Protein AF-A0A7V9G7B9-F1 (afdb_monomer_lite)

Structure (mmCIF, N/CA/C/O backbone):
data_AF-A0A7V9G7B9-F1
#
_entry.id   AF-A0A7V9G7B9-F1
#
loop_
_atom_site.group_PDB
_atom_site.id
_atom_site.type_symbol
_atom_site.label_atom_id
_atom_site.label_alt_id
_atom_site.label_comp_id
_atom_site.label_asym_id
_atom_site.label_entity_id
_atom_site.label_seq_id
_atom_site.pdbx_PDB_ins_code
_atom_site.Cartn_x
_atom_site.Cartn_y
_atom_site.Cartn_z
_atom_site.occupancy
_atom_site.B_iso_or_equiv
_atom_site.auth_seq_id
_atom_site.auth_comp_id
_atom_site.auth_asym_id
_atom_site.auth_atom_id
_atom_site.pdbx_PDB_model_num
ATOM 1 N N . VAL A 1 1 ? -67.933 -35.066 -6.367 1.00 40.62 1 VAL A N 1
ATOM 2 C CA . VAL A 1 1 ? -66.519 -34.750 -6.065 1.00 40.62 1 VAL A CA 1
ATOM 3 C C . VAL A 1 1 ? -66.511 -33.414 -5.334 1.00 40.62 1 VAL A C 1
ATOM 5 O O . VAL A 1 1 ? -66.737 -32.398 -5.969 1.00 40.62 1 VAL A O 1
ATOM 8 N N . LEU A 1 2 ? -66.417 -33.433 -4.003 1.00 38.59 2 LEU A N 1
ATOM 9 C CA . LEU A 1 2 ? -66.435 -32.253 -3.127 1.00 38.59 2 LEU A CA 1
ATOM 10 C C . LEU A 1 2 ? -65.126 -32.275 -2.333 1.00 38.59 2 LEU A C 1
ATOM 12 O O . LEU A 1 2 ? -64.954 -33.131 -1.469 1.00 38.59 2 LEU A O 1
ATOM 16 N N . GLY A 1 3 ? -64.192 -31.396 -2.693 1.00 38.03 3 GLY A N 1
ATOM 17 C CA . GLY A 1 3 ? -62.968 -31.142 -1.938 1.00 38.03 3 GLY A CA 1
ATOM 18 C C . GLY A 1 3 ? -63.200 -29.963 -1.002 1.00 38.03 3 GLY A C 1
ATOM 19 O O . GLY A 1 3 ? -63.557 -28.881 -1.462 1.00 38.03 3 GLY A O 1
ATOM 20 N N . ALA A 1 4 ? -63.040 -30.184 0.300 1.00 44.88 4 ALA A N 1
ATOM 21 C CA . ALA A 1 4 ? -62.989 -29.128 1.299 1.00 44.88 4 ALA A CA 1
ATOM 22 C C . ALA A 1 4 ? -61.543 -29.027 1.799 1.00 44.88 4 ALA A C 1
ATOM 24 O O . ALA A 1 4 ? -61.078 -29.884 2.546 1.00 44.88 4 ALA A O 1
ATOM 25 N N . ASP A 1 5 ? -60.842 -27.992 1.340 1.00 48.12 5 ASP A N 1
ATOM 26 C CA . ASP A 1 5 ? -59.539 -27.568 1.844 1.00 48.12 5 ASP A CA 1
ATOM 27 C C . ASP A 1 5 ? -59.682 -27.004 3.265 1.00 48.12 5 ASP A C 1
ATOM 29 O O . ASP A 1 5 ? -60.230 -25.919 3.475 1.00 48.12 5 ASP A O 1
ATOM 33 N N . THR A 1 6 ? -59.163 -27.716 4.262 1.00 49.34 6 THR A N 1
ATOM 34 C CA . THR A 1 6 ? -58.974 -27.196 5.621 1.00 49.34 6 THR A CA 1
ATOM 35 C C . THR A 1 6 ? -57.564 -26.625 5.771 1.00 49.34 6 THR A C 1
ATOM 37 O O . THR A 1 6 ? -56.588 -27.337 5.993 1.00 49.34 6 THR A O 1
ATOM 40 N N . LYS A 1 7 ? -57.456 -25.295 5.683 1.00 49.19 7 LYS A N 1
ATOM 41 C CA . LYS A 1 7 ? -56.257 -24.532 6.064 1.00 49.19 7 LYS A CA 1
ATOM 42 C C . LYS A 1 7 ? -56.080 -24.580 7.595 1.00 49.19 7 LYS A C 1
ATOM 44 O O . LYS A 1 7 ? -57.018 -24.200 8.298 1.00 49.19 7 LYS A O 1
ATOM 49 N N . PRO A 1 8 ? -54.921 -24.986 8.146 1.00 47.91 8 PRO A N 1
ATOM 50 C CA . PRO A 1 8 ? -54.706 -24.954 9.589 1.00 47.91 8 PRO A CA 1
ATOM 51 C C . PRO A 1 8 ? -54.585 -23.503 10.079 1.00 47.91 8 PRO A C 1
ATOM 53 O O . PRO A 1 8 ? -53.858 -22.690 9.503 1.00 47.91 8 PRO A O 1
ATOM 56 N N . ALA A 1 9 ? -55.332 -23.177 11.135 1.00 51.19 9 ALA A N 1
ATOM 57 C CA . ALA A 1 9 ? -55.297 -21.876 11.790 1.00 51.19 9 ALA A CA 1
ATOM 58 C C . ALA A 1 9 ? -53.927 -21.644 12.450 1.00 51.19 9 ALA A C 1
ATOM 60 O O . ALA A 1 9 ? -53.420 -22.505 13.169 1.00 51.19 9 ALA A O 1
ATOM 61 N N . ALA A 1 10 ? -53.332 -20.476 12.199 1.00 54.78 10 ALA A N 1
ATOM 62 C CA . ALA A 1 10 ? -52.090 -20.064 12.840 1.00 54.78 10 ALA A CA 1
ATOM 63 C C . ALA A 1 10 ? -52.303 -19.872 14.357 1.00 54.78 10 ALA A C 1
ATOM 65 O O . ALA A 1 10 ? -53.348 -19.347 14.754 1.00 54.78 10 ALA A O 1
ATOM 66 N N . PRO A 1 11 ? -51.340 -20.273 15.208 1.00 56.00 11 PRO A N 1
ATOM 67 C CA . PRO A 1 11 ? -51.428 -20.039 16.644 1.00 56.00 11 PRO A CA 1
ATOM 68 C C . PRO A 1 11 ? -51.408 -18.530 16.954 1.00 56.00 11 PRO A C 1
ATOM 70 O O . PRO A 1 11 ? -50.793 -17.758 16.212 1.00 56.00 11 PRO A O 1
ATOM 73 N N . PRO A 1 12 ? -52.078 -18.089 18.035 1.00 57.50 12 PRO A N 1
ATOM 74 C CA . PRO A 1 12 ? -52.155 -16.676 18.383 1.00 57.50 12 PRO A CA 1
ATOM 75 C C . PRO A 1 12 ? -50.766 -16.117 18.737 1.00 57.50 12 PRO A C 1
ATOM 77 O O . PRO A 1 12 ? -49.944 -16.837 19.313 1.00 57.50 12 PRO A O 1
ATOM 80 N N . PRO A 1 13 ? -50.489 -14.836 18.432 1.00 55.81 13 PRO A N 1
ATOM 81 C CA . PRO A 1 13 ? -49.238 -14.202 18.817 1.00 55.81 13 PRO A CA 1
ATOM 82 C C . PRO A 1 13 ? -49.162 -14.129 20.344 1.00 55.81 13 PRO A C 1
ATOM 84 O O . PRO A 1 13 ? -50.039 -13.565 21.001 1.00 55.81 13 PRO A O 1
ATOM 87 N N . VAL A 1 14 ? -48.109 -14.713 20.917 1.00 58.19 14 VAL A N 1
ATOM 88 C CA . VAL A 1 14 ? -47.800 -14.567 22.340 1.00 58.19 14 VAL A CA 1
ATOM 89 C C . VAL A 1 14 ? -47.555 -13.082 22.588 1.00 58.19 14 VAL A C 1
ATOM 91 O O . VAL A 1 14 ? -46.629 -12.503 22.021 1.00 58.19 14 VAL A O 1
ATOM 94 N N . ALA A 1 15 ? -48.414 -12.458 23.394 1.00 51.03 15 ALA A N 1
ATOM 95 C CA . ALA A 1 15 ? -48.247 -11.073 23.804 1.00 51.03 15 ALA A CA 1
ATOM 96 C C . ALA A 1 15 ? -46.845 -10.906 24.406 1.00 51.03 15 ALA A C 1
ATOM 98 O O . ALA A 1 15 ? -46.493 -11.597 25.366 1.00 51.03 15 ALA A O 1
ATOM 99 N N . ALA A 1 16 ? -46.042 -10.021 23.813 1.00 57.16 16 ALA A N 1
ATOM 100 C CA . ALA A 1 16 ? -44.733 -9.652 24.325 1.00 57.16 16 ALA A CA 1
ATOM 101 C C . ALA A 1 16 ? -44.919 -9.034 25.718 1.00 57.16 16 ALA A C 1
ATOM 103 O O . ALA A 1 16 ? -45.266 -7.863 25.858 1.00 57.16 16 ALA A O 1
ATOM 104 N N . GLY A 1 17 ? -44.781 -9.865 26.752 1.00 45.34 17 GLY A N 1
ATOM 105 C CA . GLY A 1 17 ? -44.849 -9.435 28.139 1.00 45.34 17 GLY A CA 1
ATOM 106 C C . GLY A 1 17 ? -43.786 -8.376 28.412 1.00 45.34 17 GLY A C 1
ATOM 107 O O . GLY A 1 17 ? -42.683 -8.446 27.868 1.00 45.34 17 GLY A O 1
ATOM 108 N N . ALA A 1 18 ? -44.136 -7.399 29.251 1.00 56.75 18 ALA A N 1
ATOM 109 C CA . ALA A 1 18 ? -43.238 -6.333 29.675 1.00 56.75 18 ALA A CA 1
ATOM 110 C C . ALA A 1 18 ? -41.866 -6.899 30.104 1.00 56.75 18 ALA A C 1
ATOM 112 O O . ALA A 1 18 ? -41.822 -7.965 30.734 1.00 56.75 18 ALA A O 1
ATOM 113 N N . PRO A 1 19 ? -40.753 -6.220 29.766 1.00 58.50 19 PRO A N 1
ATOM 114 C CA . PRO A 1 19 ? -39.416 -6.713 30.066 1.00 58.50 19 PRO A CA 1
ATOM 115 C C . PRO A 1 19 ? -39.291 -6.949 31.572 1.00 58.50 19 PRO A C 1
ATOM 117 O O . PRO A 1 19 ? -39.500 -6.044 32.381 1.00 58.50 19 PRO A O 1
ATOM 120 N N . ARG A 1 20 ? -39.000 -8.197 31.956 1.00 67.94 20 ARG A N 1
ATOM 121 C CA . ARG A 1 20 ? -38.779 -8.548 33.361 1.00 67.94 20 ARG A CA 1
ATOM 122 C C . ARG A 1 20 ? -37.541 -7.793 33.859 1.00 67.94 20 ARG A C 1
ATOM 124 O O . ARG A 1 20 ? -36.566 -7.717 33.109 1.00 67.94 20 ARG A O 1
ATOM 131 N N . PRO A 1 21 ? -37.547 -7.267 35.095 1.00 64.94 21 PRO A N 1
ATOM 132 C CA . PRO A 1 21 ? -36.367 -6.626 35.656 1.00 64.94 21 PRO A CA 1
ATOM 133 C C . PRO A 1 21 ? -35.220 -7.642 35.698 1.00 64.94 21 PRO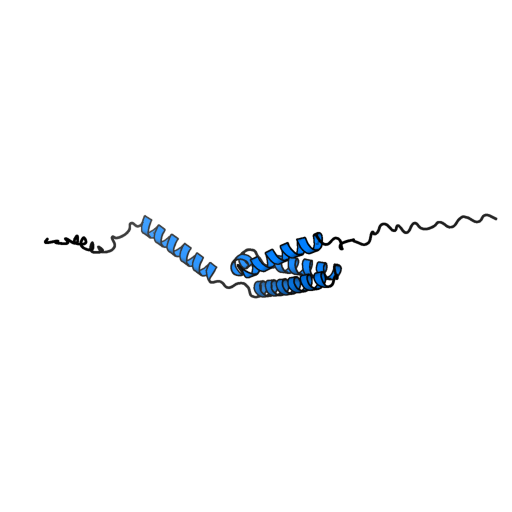 A C 1
ATOM 135 O O . PRO A 1 21 ? -35.347 -8.717 36.285 1.00 64.94 21 PRO A O 1
ATOM 138 N N . VAL A 1 22 ? -34.134 -7.319 35.000 1.00 71.06 22 VAL A N 1
ATOM 139 C CA . VAL A 1 22 ? -32.933 -8.153 34.906 1.00 71.06 22 VAL A CA 1
ATOM 140 C C . VAL A 1 22 ? -32.179 -8.092 36.233 1.00 71.06 22 VAL A C 1
ATOM 142 O O . VAL A 1 22 ? -32.148 -7.044 36.880 1.00 71.06 22 VAL A O 1
ATOM 145 N N . ASP A 1 23 ? -31.578 -9.200 36.666 1.00 85.00 23 ASP A N 1
ATOM 146 C CA . ASP A 1 23 ? -30.791 -9.209 37.898 1.00 85.00 23 ASP A CA 1
ATOM 147 C C . ASP A 1 23 ? -29.555 -8.294 37.781 1.00 85.00 23 ASP A C 1
ATOM 149 O O . ASP A 1 23 ? -29.032 -8.044 36.691 1.00 85.00 23 ASP A O 1
ATOM 153 N N . ALA A 1 24 ? -29.060 -7.801 38.918 1.00 82.06 24 ALA A N 1
ATOM 154 C CA . ALA A 1 24 ? -27.968 -6.829 38.949 1.00 82.06 24 ALA A CA 1
ATOM 155 C C . ALA A 1 24 ? -26.654 -7.346 38.327 1.00 82.06 24 ALA A C 1
ATOM 157 O O . ALA A 1 24 ? -25.850 -6.544 37.848 1.00 82.06 24 ALA A O 1
ATOM 158 N N . ALA A 1 25 ? -26.409 -8.662 38.322 1.00 82.31 25 ALA A N 1
ATOM 159 C CA . ALA A 1 25 ? -25.214 -9.223 37.700 1.00 82.31 25 ALA A CA 1
ATOM 160 C C . ALA A 1 25 ? -25.346 -9.234 36.172 1.00 82.31 25 ALA A C 1
ATOM 162 O O . ALA A 1 25 ? -24.386 -8.906 35.473 1.00 82.31 25 ALA A O 1
ATOM 163 N N . THR A 1 26 ? -26.534 -9.546 35.655 1.00 84.12 26 THR A N 1
ATOM 164 C CA . THR A 1 26 ? -26.829 -9.459 34.222 1.00 84.12 26 THR A CA 1
ATOM 165 C C . THR A 1 26 ? -26.831 -8.012 33.731 1.00 84.12 26 THR A C 1
ATOM 167 O O . THR A 1 26 ? -26.254 -7.749 32.679 1.00 84.12 26 THR A O 1
ATOM 170 N N . ALA A 1 27 ? -27.361 -7.063 34.511 1.00 82.81 27 ALA A N 1
ATOM 171 C CA . ALA A 1 27 ? -27.293 -5.634 34.192 1.00 82.81 27 ALA A CA 1
ATOM 172 C C . ALA A 1 27 ? -25.838 -5.151 34.038 1.00 82.81 27 ALA A C 1
ATOM 174 O O . ALA A 1 27 ? -25.475 -4.621 32.995 1.00 82.81 27 ALA A O 1
ATOM 175 N N . ARG A 1 28 ? -24.954 -5.468 34.997 1.00 84.81 28 ARG A N 1
ATOM 176 C CA . ARG A 1 28 ? -23.523 -5.107 34.913 1.00 84.81 28 ARG A CA 1
ATOM 177 C C . ARG A 1 28 ? -22.803 -5.727 33.711 1.00 84.81 28 ARG A C 1
ATOM 179 O O . ARG A 1 28 ? -21.891 -5.114 33.161 1.00 84.81 28 ARG A O 1
ATOM 186 N N . ARG A 1 29 ? -23.164 -6.955 33.314 1.00 85.12 29 ARG A N 1
ATOM 187 C CA . ARG A 1 29 ? -22.607 -7.583 32.101 1.00 85.12 29 ARG A CA 1
ATOM 188 C C . ARG A 1 29 ? -23.115 -6.904 30.835 1.00 85.12 29 ARG A C 1
ATOM 190 O O . ARG A 1 29 ? -22.324 -6.722 29.917 1.00 85.12 29 ARG A O 1
ATO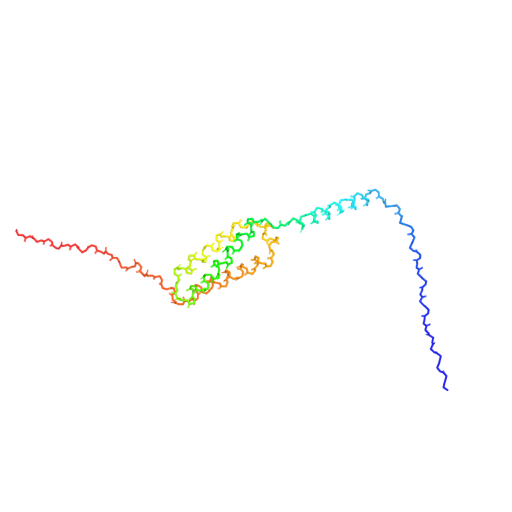M 197 N N . ALA A 1 30 ? -24.394 -6.539 30.798 1.00 84.94 30 ALA A N 1
ATOM 198 C CA . ALA A 1 30 ? -24.972 -5.795 29.687 1.00 84.94 30 ALA A CA 1
ATOM 199 C C . ALA A 1 30 ? -24.315 -4.414 29.549 1.00 84.94 30 ALA A C 1
ATOM 201 O O . ALA A 1 30 ? -23.925 -4.057 28.443 1.00 84.94 30 ALA A O 1
ATOM 202 N N . ASP A 1 31 ? -24.084 -3.706 30.659 1.00 85.31 31 ASP A N 1
ATOM 203 C CA . ASP A 1 31 ? -23.390 -2.413 30.664 1.00 85.31 31 ASP A CA 1
ATOM 204 C C . ASP A 1 31 ? -21.947 -2.542 30.156 1.00 85.31 31 ASP A C 1
ATOM 206 O O . ASP A 1 31 ? -21.517 -1.769 29.304 1.00 85.31 31 ASP A O 1
ATOM 210 N N . ARG A 1 32 ? -21.198 -3.562 30.611 1.00 86.44 32 ARG A N 1
ATOM 211 C CA . ARG A 1 32 ? -19.834 -3.816 30.111 1.00 86.44 32 ARG A CA 1
ATOM 212 C C . ARG A 1 32 ? -19.829 -4.154 28.617 1.00 86.44 32 ARG A C 1
ATOM 214 O O . ARG A 1 32 ? -18.990 -3.634 27.893 1.00 86.44 32 ARG A O 1
ATOM 221 N N . ALA A 1 33 ? -20.756 -4.993 28.156 1.00 86.62 33 ALA A N 1
ATOM 222 C CA . ALA A 1 33 ? -20.862 -5.347 26.742 1.00 86.62 33 ALA A CA 1
ATOM 223 C C . ALA A 1 33 ? -21.263 -4.142 25.874 1.00 86.62 33 ALA A C 1
ATOM 225 O O . ALA A 1 33 ? -20.740 -3.975 24.775 1.00 86.62 33 ALA A O 1
ATOM 226 N N . ALA A 1 34 ? -22.155 -3.282 26.372 1.00 86.94 34 ALA A N 1
ATOM 227 C CA . ALA A 1 34 ? -22.526 -2.040 25.705 1.00 86.94 34 ALA A CA 1
ATOM 228 C C . ALA A 1 34 ? -21.331 -1.082 25.606 1.00 86.94 34 ALA A C 1
ATOM 230 O O . ALA A 1 34 ? -21.089 -0.528 24.536 1.00 86.94 34 ALA A O 1
ATOM 231 N N . GLN A 1 35 ? -20.545 -0.946 26.677 1.00 89.50 35 GLN A N 1
ATOM 232 C CA . GLN A 1 35 ? -19.333 -0.129 26.673 1.00 89.50 35 GLN A CA 1
ATOM 233 C C . GLN A 1 35 ? -18.287 -0.668 25.687 1.00 89.50 35 GLN A C 1
ATOM 235 O O . GLN A 1 35 ? -17.777 0.085 24.868 1.00 89.50 35 GLN A O 1
ATOM 240 N N . GLU A 1 36 ? -18.022 -1.978 25.687 1.00 87.12 36 GLU A N 1
ATOM 241 C CA . GLU A 1 36 ? -17.101 -2.604 24.726 1.00 87.12 36 GLU A CA 1
ATOM 242 C C . GLU A 1 36 ? -17.563 -2.428 23.274 1.00 87.12 36 GLU A C 1
ATOM 244 O O . GLU A 1 36 ? -16.737 -2.263 22.375 1.00 87.12 36 GLU A O 1
ATOM 249 N N . PHE A 1 37 ? -18.876 -2.447 23.032 1.00 81.56 37 PHE A N 1
ATOM 250 C CA . PHE A 1 37 ? -19.440 -2.195 21.711 1.00 81.56 37 PHE A CA 1
ATOM 251 C C . PHE A 1 37 ? -19.265 -0.735 21.278 1.00 81.56 37 PHE A C 1
ATOM 253 O O . PHE A 1 37 ? -18.901 -0.487 20.128 1.00 81.56 37 PHE A O 1
ATOM 260 N N . LEU A 1 38 ? -19.481 0.224 22.183 1.00 84.12 38 LEU A N 1
ATOM 261 C CA . LEU A 1 38 ? -19.235 1.646 21.923 1.00 84.12 38 LEU A CA 1
ATOM 262 C C . LEU A 1 38 ? -17.750 1.903 21.643 1.00 84.12 38 LEU A C 1
ATOM 264 O O . LEU A 1 38 ? -17.425 2.483 20.610 1.00 84.12 38 LEU A O 1
ATOM 268 N N . ASP A 1 39 ? -16.853 1.360 22.466 1.00 80.94 39 ASP A N 1
ATOM 269 C CA . ASP A 1 39 ? -15.405 1.465 22.268 1.00 80.94 39 ASP A CA 1
ATOM 270 C C . ASP A 1 39 ? -14.969 0.821 20.932 1.00 80.94 39 ASP A C 1
ATOM 272 O O . ASP A 1 39 ? -14.065 1.310 20.249 1.00 80.94 39 ASP A O 1
ATOM 276 N N . GLN A 1 40 ? -15.607 -0.285 20.522 1.00 75.25 40 GLN A N 1
ATOM 277 C CA . GLN A 1 40 ? -15.387 -0.893 19.204 1.00 75.25 40 GLN A CA 1
ATOM 278 C C . GLN A 1 40 ? -15.905 -0.017 18.062 1.00 75.25 40 GLN A C 1
ATOM 280 O O . GLN A 1 40 ? -15.237 0.071 17.029 1.00 75.25 40 GLN A O 1
ATOM 285 N N . GLN A 1 41 ? -17.066 0.623 18.218 1.00 74.31 41 GLN A N 1
ATOM 286 C CA . GLN A 1 41 ? -17.591 1.545 17.215 1.00 74.31 41 GLN A CA 1
ATOM 287 C C . GLN A 1 41 ? -16.696 2.770 17.058 1.00 74.31 41 GLN A C 1
ATOM 289 O O . GLN A 1 41 ? -16.356 3.106 15.927 1.00 74.31 41 GLN A O 1
ATOM 294 N N . GLU A 1 42 ? -16.260 3.385 18.155 1.00 71.88 42 GLU A N 1
ATOM 295 C CA . GLU A 1 42 ? -15.353 4.535 18.115 1.00 71.88 42 GLU A CA 1
ATOM 296 C C . GLU A 1 42 ? -14.036 4.175 17.417 1.00 71.88 42 GLU A C 1
ATOM 298 O O . GLU A 1 42 ? -13.618 4.864 16.489 1.00 71.88 42 GLU A O 1
ATOM 303 N N . ARG A 1 43 ? -13.435 3.021 17.745 1.00 67.81 43 ARG A N 1
ATOM 304 C CA . ARG A 1 43 ? -12.221 2.526 17.061 1.00 67.81 43 ARG A CA 1
ATOM 305 C C . ARG A 1 43 ? -12.413 2.244 15.571 1.00 67.81 43 ARG A C 1
ATOM 307 O O . ARG A 1 43 ? -11.435 2.260 14.828 1.00 67.81 43 ARG A O 1
ATOM 314 N N . ASN A 1 44 ? -13.632 1.932 15.138 1.00 66.25 44 ASN A N 1
ATOM 315 C CA . ASN A 1 44 ? -13.951 1.699 13.729 1.00 66.25 44 ASN A CA 1
ATOM 316 C C . ASN A 1 44 ? -14.316 2.992 12.984 1.00 66.25 44 ASN A C 1
ATOM 318 O O . ASN A 1 44 ? -14.281 3.003 11.756 1.00 66.25 44 ASN A O 1
ATOM 322 N N . GLN A 1 45 ? -14.669 4.058 13.706 1.00 67.62 45 GLN A N 1
ATOM 323 C CA . GLN A 1 45 ? -14.993 5.368 13.141 1.00 67.62 45 GLN A CA 1
ATOM 324 C C . GLN A 1 45 ? -13.771 6.277 13.006 1.00 67.62 45 GLN A C 1
ATOM 326 O O . GLN A 1 45 ? -13.820 7.213 12.210 1.00 67.62 45 GLN A O 1
ATOM 331 N N . THR A 1 46 ? -12.680 6.011 13.733 1.00 72.69 46 THR A N 1
ATOM 332 C CA . THR A 1 46 ? -11.438 6.771 13.570 1.00 72.69 46 THR A CA 1
ATOM 333 C C . THR A 1 46 ? -10.903 6.591 12.145 1.00 72.69 46 THR A C 1
ATOM 335 O O . THR A 1 46 ? -10.534 5.472 11.771 1.00 72.69 46 THR A O 1
ATOM 338 N N . PRO A 1 47 ? -10.861 7.660 11.330 1.00 77.44 47 PRO A N 1
ATOM 339 C CA . PRO A 1 47 ? -10.336 7.574 9.977 1.00 77.44 47 PRO A CA 1
ATOM 340 C C . PRO A 1 47 ? -8.839 7.258 10.005 1.00 77.44 47 PRO A C 1
ATOM 342 O O . PRO A 1 47 ? -8.148 7.519 10.992 1.00 77.44 47 PRO A O 1
ATOM 345 N N . ALA A 1 48 ? -8.337 6.696 8.904 1.00 84.12 48 ALA A N 1
ATOM 346 C CA . ALA A 1 48 ? -6.905 6.491 8.743 1.00 84.12 48 ALA A CA 1
ATOM 347 C C . ALA A 1 48 ? -6.159 7.831 8.831 1.00 84.12 48 ALA A C 1
ATOM 349 O O . ALA A 1 48 ? -6.645 8.862 8.359 1.00 84.12 48 ALA A O 1
ATOM 350 N N . ASP A 1 49 ? -4.971 7.786 9.422 1.00 89.75 49 ASP A N 1
ATOM 351 C CA . ASP A 1 49 ? -4.083 8.935 9.545 1.00 89.75 49 ASP A CA 1
ATOM 352 C C . ASP A 1 49 ? -3.756 9.497 8.145 1.00 89.75 49 ASP A C 1
ATOM 354 O O . ASP A 1 49 ? -3.372 8.718 7.259 1.00 89.75 49 ASP A O 1
ATOM 358 N N . PRO A 1 50 ? -3.904 10.814 7.901 1.00 91.75 50 PRO A N 1
ATOM 359 C CA . PRO A 1 50 ? -3.516 11.431 6.634 1.00 91.75 50 PRO A CA 1
ATOM 360 C C . PRO A 1 50 ? -2.076 11.107 6.214 1.00 91.75 50 PRO A C 1
ATOM 362 O O . PRO A 1 50 ? -1.835 10.926 5.019 1.00 91.75 50 PRO A O 1
ATOM 365 N N . GLU A 1 51 ? -1.136 10.963 7.152 1.00 94.06 51 GLU A N 1
ATOM 366 C CA . GLU A 1 51 ? 0.243 10.578 6.829 1.00 94.06 51 GLU A CA 1
ATOM 367 C C . GLU A 1 51 ? 0.322 9.140 6.302 1.00 94.06 51 GLU A C 1
ATOM 369 O O . GLU A 1 51 ? 1.014 8.869 5.321 1.00 94.06 51 GLU A O 1
ATOM 374 N N . ALA A 1 52 ? -0.452 8.219 6.881 1.00 93.00 52 ALA A N 1
ATOM 375 C CA . ALA A 1 52 ? -0.526 6.838 6.412 1.00 93.00 52 ALA A CA 1
ATOM 376 C C . ALA A 1 52 ? -1.201 6.731 5.033 1.00 93.00 52 ALA A C 1
ATOM 378 O O . ALA A 1 52 ? -0.805 5.906 4.206 1.00 93.00 52 ALA A O 1
ATOM 379 N N . ILE A 1 53 ? -2.200 7.579 4.766 1.00 93.88 53 ILE A N 1
ATOM 380 C CA . ILE A 1 53 ? -2.846 7.685 3.451 1.00 93.88 53 ILE A CA 1
ATOM 381 C C . ILE A 1 53 ? -1.847 8.192 2.404 1.00 93.88 53 ILE A C 1
ATOM 383 O O . ILE A 1 53 ? -1.774 7.623 1.312 1.00 93.88 53 ILE A O 1
ATOM 387 N N . ALA A 1 54 ? -1.077 9.233 2.733 1.00 96.06 54 ALA A N 1
ATOM 388 C CA . ALA A 1 54 ? -0.051 9.785 1.853 1.00 96.06 54 ALA A CA 1
ATOM 389 C C . ALA A 1 54 ? 1.071 8.770 1.593 1.00 96.06 54 ALA A C 1
ATOM 391 O O . ALA A 1 54 ? 1.410 8.520 0.440 1.00 96.06 54 ALA A O 1
ATOM 392 N N . ALA A 1 55 ? 1.570 8.100 2.635 1.00 95.81 55 ALA A N 1
ATOM 393 C CA . ALA A 1 55 ? 2.583 7.056 2.501 1.00 95.81 55 ALA A CA 1
ATOM 394 C C . ALA A 1 55 ? 2.107 5.894 1.613 1.00 95.81 55 ALA A C 1
ATOM 396 O O . ALA A 1 55 ? 2.876 5.381 0.800 1.00 95.81 55 ALA A O 1
ATOM 397 N N . LEU A 1 56 ? 0.834 5.490 1.719 1.00 97.06 56 LEU A N 1
ATOM 398 C CA . LEU A 1 56 ? 0.272 4.467 0.836 1.00 97.06 56 LEU A CA 1
ATOM 399 C C . LEU A 1 56 ? 0.167 4.956 -0.614 1.00 97.06 56 LEU A C 1
ATOM 401 O O . LEU A 1 56 ? 0.477 4.195 -1.526 1.00 97.06 56 LEU A O 1
ATOM 405 N N . ALA A 1 57 ? -0.240 6.207 -0.836 1.00 97.25 57 ALA A N 1
ATOM 406 C CA . ALA A 1 57 ? -0.294 6.785 -2.177 1.00 97.25 57 ALA A CA 1
ATOM 407 C C . ALA A 1 57 ? 1.103 6.871 -2.819 1.00 97.25 57 ALA A C 1
ATOM 409 O O . ALA A 1 57 ? 1.273 6.461 -3.965 1.00 97.25 57 ALA A O 1
ATOM 410 N N . ASP A 1 58 ? 2.112 7.315 -2.064 1.00 97.62 58 ASP A N 1
ATOM 411 C CA . ASP A 1 58 ? 3.510 7.328 -2.508 1.00 97.62 58 ASP A CA 1
ATOM 412 C C . ASP A 1 58 ? 3.991 5.915 -2.865 1.00 97.62 58 ASP A C 1
ATOM 414 O O . ASP A 1 58 ? 4.638 5.710 -3.893 1.00 97.62 58 ASP A O 1
ATOM 418 N N . ALA A 1 59 ? 3.657 4.921 -2.033 1.00 97.25 59 ALA A N 1
ATOM 419 C CA . ALA A 1 59 ? 3.997 3.530 -2.307 1.00 97.25 59 ALA A CA 1
ATOM 420 C C . ALA A 1 59 ? 3.363 3.044 -3.618 1.00 97.25 59 ALA A C 1
ATOM 422 O O . ALA A 1 59 ? 4.045 2.426 -4.427 1.00 97.25 59 ALA A O 1
ATOM 423 N N . GLU A 1 60 ? 2.085 3.341 -3.860 1.00 97.75 60 GLU A N 1
ATOM 424 C CA . GLU A 1 60 ? 1.390 2.963 -5.096 1.00 97.75 60 GLU A CA 1
ATOM 425 C C . GLU A 1 60 ? 2.032 3.583 -6.344 1.00 97.75 60 GLU A C 1
ATOM 427 O O . GLU A 1 60 ? 2.201 2.889 -7.348 1.00 97.75 60 GLU A O 1
ATOM 432 N N . VAL A 1 61 ? 2.442 4.854 -6.277 1.00 98.25 61 VAL A N 1
ATOM 433 C CA . VAL A 1 61 ? 3.168 5.515 -7.374 1.00 98.25 61 VAL A CA 1
ATOM 434 C C . VAL A 1 61 ? 4.487 4.796 -7.650 1.00 98.25 61 VAL A C 1
ATOM 436 O O . VAL A 1 61 ? 4.765 4.442 -8.794 1.00 98.25 61 VAL A O 1
ATOM 439 N N . LEU A 1 62 ? 5.262 4.489 -6.609 1.00 97.62 62 LEU A N 1
ATOM 440 C CA . LEU A 1 62 ? 6.535 3.779 -6.747 1.00 97.62 62 LEU A CA 1
ATOM 441 C C . LEU A 1 62 ? 6.357 2.348 -7.287 1.00 97.62 62 LEU A C 1
ATOM 443 O O . LEU A 1 62 ? 7.190 1.869 -8.054 1.00 97.62 62 LEU A O 1
ATOM 447 N N . LEU A 1 63 ? 5.262 1.661 -6.945 1.00 97.50 63 LEU A N 1
ATOM 448 C CA . LEU A 1 63 ? 4.932 0.350 -7.518 1.00 97.50 63 LEU A CA 1
ATOM 449 C C . LEU A 1 63 ? 4.605 0.448 -9.015 1.00 97.50 63 LEU A C 1
ATOM 451 O O . LEU A 1 63 ? 5.044 -0.402 -9.796 1.00 97.50 63 LEU A O 1
ATOM 455 N N . LEU A 1 64 ? 3.874 1.487 -9.428 1.00 97.62 64 LEU A N 1
ATOM 456 C CA . LEU A 1 64 ? 3.597 1.754 -10.841 1.00 97.62 64 LEU A CA 1
ATOM 457 C C . LEU A 1 64 ? 4.888 2.069 -11.606 1.00 97.62 64 LEU A C 1
ATOM 459 O O . LEU A 1 64 ? 5.136 1.472 -12.654 1.00 97.62 64 LEU A O 1
ATOM 463 N N . GLU A 1 65 ? 5.749 2.930 -11.065 1.00 96.88 65 GLU A N 1
ATOM 464 C CA . GLU A 1 65 ? 7.060 3.230 -11.649 1.00 96.88 65 GLU A CA 1
ATOM 465 C C . GLU A 1 65 ? 7.934 1.981 -11.769 1.00 96.88 65 GLU A C 1
ATOM 467 O O . GLU A 1 65 ? 8.503 1.733 -12.830 1.00 96.88 65 GLU A O 1
ATOM 472 N N . CYS A 1 66 ? 7.987 1.156 -10.717 1.00 95.69 66 CYS A N 1
ATOM 473 C CA . CYS A 1 66 ? 8.709 -0.113 -10.726 1.00 95.69 66 CYS A CA 1
ATOM 474 C C . CYS A 1 66 ? 8.250 -0.994 -11.894 1.00 95.69 66 CYS A C 1
ATOM 476 O O . CYS A 1 66 ? 9.078 -1.459 -12.677 1.00 95.69 66 CYS A O 1
ATOM 478 N N . SER A 1 67 ? 6.934 -1.162 -12.067 1.00 95.06 67 SER A N 1
ATOM 479 C CA . SER A 1 67 ? 6.390 -1.944 -13.182 1.00 95.06 67 SER A CA 1
ATOM 480 C C . SER A 1 67 ? 6.777 -1.370 -14.550 1.00 95.06 67 SER A C 1
ATOM 482 O O . SER A 1 67 ? 7.236 -2.114 -15.416 1.00 95.06 67 SER A O 1
ATOM 484 N N . ALA A 1 68 ? 6.708 -0.046 -14.716 1.00 96.19 68 ALA A N 1
ATOM 485 C CA . ALA A 1 68 ? 7.083 0.624 -15.956 1.00 96.19 68 ALA A CA 1
ATOM 486 C C . ALA A 1 68 ? 8.590 0.529 -16.251 1.00 96.19 68 ALA A C 1
ATOM 488 O O . ALA A 1 68 ? 8.995 0.517 -17.414 1.00 96.19 68 ALA A O 1
ATOM 489 N N . PHE A 1 69 ? 9.441 0.479 -15.222 1.00 95.06 69 PHE A N 1
ATOM 490 C CA . PHE A 1 69 ? 10.878 0.279 -15.393 1.00 95.06 69 PHE A CA 1
ATOM 491 C C . PHE A 1 69 ? 11.225 -1.158 -15.774 1.00 95.06 69 PHE A C 1
ATOM 493 O O . PHE A 1 69 ? 12.094 -1.336 -16.627 1.00 95.06 69 PHE A O 1
ATOM 500 N N . ILE A 1 70 ? 10.523 -2.155 -15.227 1.00 92.06 70 ILE A N 1
ATOM 501 C CA . ILE A 1 70 ? 10.663 -3.558 -15.650 1.00 92.06 70 ILE A CA 1
ATOM 502 C C . ILE A 1 70 ? 10.322 -3.692 -17.137 1.00 92.06 70 ILE A C 1
ATOM 504 O O . ILE A 1 70 ? 11.124 -4.214 -17.903 1.00 92.06 70 ILE A O 1
ATOM 508 N N . GLU A 1 71 ? 9.190 -3.137 -17.579 1.00 92.38 71 GLU A N 1
ATOM 509 C CA . GLU A 1 71 ? 8.768 -3.187 -18.991 1.00 92.38 71 GLU A CA 1
ATOM 510 C C . GLU A 1 71 ? 9.771 -2.532 -19.955 1.00 92.38 71 GLU A C 1
ATOM 512 O O . GLU A 1 71 ? 9.846 -2.898 -21.126 1.00 92.38 71 GLU A O 1
ATOM 517 N N . LYS A 1 72 ? 10.560 -1.570 -19.466 1.00 94.00 72 LYS A N 1
ATOM 518 C CA . LYS A 1 72 ? 11.604 -0.873 -20.233 1.00 94.00 72 LYS A CA 1
ATOM 519 C C . LYS A 1 72 ? 12.993 -1.511 -20.101 1.00 94.00 72 LYS A C 1
ATOM 521 O O . LYS A 1 72 ? 13.943 -0.961 -20.653 1.00 94.00 72 LYS A O 1
ATOM 526 N N . GLY A 1 73 ? 13.137 -2.606 -19.351 1.00 90.50 73 GLY A N 1
ATOM 527 C CA . GLY A 1 73 ? 14.430 -3.248 -19.079 1.00 90.50 73 GLY A CA 1
ATOM 528 C C . GLY A 1 73 ? 15.378 -2.410 -18.209 1.00 90.50 73 GLY A C 1
ATOM 529 O O . GLY A 1 73 ? 16.592 -2.589 -18.256 1.00 90.50 73 GLY A O 1
ATOM 530 N N . LEU A 1 74 ? 14.854 -1.455 -17.433 1.00 92.25 74 LEU A N 1
ATOM 531 C CA . LEU A 1 74 ? 15.634 -0.554 -16.577 1.00 92.25 74 LEU A CA 1
ATOM 532 C C . LEU A 1 74 ? 15.741 -1.108 -15.147 1.00 92.25 74 LEU A C 1
ATOM 534 O O . LEU A 1 74 ? 15.222 -0.513 -14.199 1.00 92.25 74 LEU A O 1
ATOM 538 N N . SER A 1 75 ? 16.426 -2.241 -14.985 1.00 88.06 75 SER A N 1
ATOM 539 C CA . SER A 1 75 ? 16.428 -3.043 -13.749 1.00 88.06 75 SER A CA 1
ATOM 540 C C . SER A 1 75 ? 16.891 -2.286 -12.498 1.00 88.06 75 SER A C 1
ATOM 542 O O . SER A 1 75 ? 16.276 -2.424 -11.442 1.00 88.06 75 SER A O 1
ATOM 544 N N . THR A 1 76 ? 17.913 -1.428 -12.597 1.00 92.00 76 THR A N 1
ATOM 545 C CA . THR A 1 76 ? 18.391 -0.631 -11.449 1.00 92.00 76 THR A CA 1
ATOM 546 C C . THR A 1 76 ? 17.319 0.333 -10.945 1.00 92.00 76 THR A C 1
ATOM 548 O O . THR A 1 76 ? 17.024 0.361 -9.753 1.00 92.00 76 THR A O 1
ATOM 551 N N . LYS A 1 77 ? 16.664 1.065 -11.858 1.00 93.19 77 LYS A N 1
ATOM 552 C CA . LYS A 1 77 ? 15.580 1.995 -11.504 1.00 93.19 77 LYS A CA 1
ATOM 553 C C . LYS A 1 77 ? 14.355 1.253 -10.978 1.00 93.19 77 LYS A C 1
ATOM 555 O O . LYS A 1 77 ? 13.725 1.700 -10.026 1.00 93.19 77 LYS A O 1
ATOM 560 N N . ALA A 1 78 ? 14.048 0.089 -11.553 1.00 93.62 78 ALA A N 1
ATOM 561 C CA . ALA A 1 78 ? 12.985 -0.771 -11.050 1.00 93.62 78 ALA A CA 1
ATOM 562 C C . ALA A 1 78 ? 13.247 -1.213 -9.601 1.00 93.62 78 ALA A C 1
ATOM 564 O O . ALA A 1 78 ? 12.335 -1.159 -8.775 1.00 93.62 78 ALA A O 1
ATOM 565 N N . GLY A 1 79 ? 14.488 -1.598 -9.281 1.00 92.88 79 GLY A N 1
ATOM 566 C CA . GLY A 1 79 ? 14.914 -1.947 -7.926 1.00 92.88 79 GLY A CA 1
ATOM 567 C C . GLY A 1 79 ? 14.836 -0.770 -6.949 1.00 92.88 79 GLY A C 1
ATOM 568 O O . GLY A 1 79 ? 14.338 -0.932 -5.836 1.00 92.88 79 GLY A O 1
ATOM 569 N N . GLU A 1 80 ? 15.256 0.427 -7.363 1.00 95.62 80 GLU A N 1
ATOM 570 C CA . GLU A 1 80 ? 15.145 1.648 -6.552 1.00 95.62 80 GLU A CA 1
ATOM 571 C C . GLU A 1 80 ? 13.687 1.977 -6.206 1.00 95.62 80 GLU A C 1
ATOM 573 O O . GLU A 1 80 ? 13.362 2.148 -5.027 1.00 95.62 80 GLU A O 1
ATOM 578 N N . SER A 1 81 ? 12.794 1.988 -7.203 1.00 95.62 81 SER A N 1
ATOM 579 C CA . SER A 1 81 ? 11.361 2.217 -6.983 1.00 95.62 81 SER A CA 1
ATOM 580 C C . SER A 1 81 ? 10.737 1.115 -6.121 1.00 95.62 81 SER A C 1
ATOM 582 O O . SER A 1 81 ? 9.962 1.410 -5.212 1.00 95.62 81 SER A O 1
ATOM 584 N N . PHE A 1 82 ? 11.123 -0.149 -6.324 1.00 96.94 82 PHE A N 1
ATOM 585 C CA . PHE A 1 82 ? 10.665 -1.274 -5.504 1.00 96.94 82 PHE A CA 1
ATOM 586 C C . PHE A 1 82 ? 11.039 -1.109 -4.023 1.00 96.94 82 PHE A C 1
ATOM 588 O O . PHE A 1 82 ? 10.193 -1.234 -3.132 1.00 96.94 82 PHE A O 1
ATOM 595 N N . LEU A 1 83 ? 12.306 -0.789 -3.743 1.00 96.69 83 LEU A N 1
ATOM 596 C CA . LEU A 1 83 ? 12.786 -0.560 -2.381 1.00 96.69 83 LEU A CA 1
ATOM 597 C C . LEU A 1 83 ? 12.146 0.688 -1.762 1.00 96.69 83 LEU A C 1
ATOM 599 O O . LEU A 1 83 ? 11.832 0.687 -0.570 1.00 96.69 83 LEU A O 1
ATOM 603 N N . GLY A 1 84 ? 11.925 1.736 -2.558 1.00 97.06 84 GLY A N 1
ATOM 604 C CA . GLY A 1 84 ? 11.193 2.931 -2.147 1.00 97.06 84 GLY A CA 1
ATOM 605 C C . GLY A 1 84 ? 9.764 2.608 -1.706 1.00 97.06 84 GLY A C 1
ATOM 606 O O . GLY A 1 84 ? 9.366 2.988 -0.603 1.00 97.06 84 GLY A O 1
ATOM 607 N N . ALA A 1 85 ? 9.025 1.840 -2.512 1.00 96.56 85 ALA A N 1
ATOM 608 C CA . ALA A 1 85 ? 7.672 1.400 -2.178 1.00 96.56 85 ALA A CA 1
ATOM 609 C C . ALA A 1 85 ? 7.653 0.596 -0.869 1.00 96.56 85 ALA A C 1
ATOM 611 O O . ALA A 1 85 ? 6.852 0.872 0.024 1.00 96.56 85 ALA A O 1
ATOM 612 N N . GLY A 1 86 ? 8.590 -0.345 -0.702 1.00 95.81 86 GLY A N 1
ATOM 613 C CA . GLY A 1 86 ? 8.721 -1.128 0.529 1.00 95.81 86 GLY A CA 1
ATOM 614 C C . GLY A 1 86 ? 8.989 -0.272 1.776 1.00 95.81 86 GLY A C 1
ATOM 615 O O . GLY A 1 86 ? 8.418 -0.538 2.836 1.00 95.81 86 GLY A O 1
ATOM 616 N N . LYS A 1 87 ? 9.810 0.784 1.662 1.00 96.94 87 LYS A N 1
ATOM 617 C CA . LYS A 1 87 ? 10.062 1.737 2.760 1.00 96.94 87 LYS A CA 1
ATOM 618 C C . LYS A 1 87 ? 8.788 2.486 3.152 1.00 96.94 87 LYS A C 1
ATOM 620 O O . LYS A 1 87 ? 8.425 2.462 4.325 1.00 96.94 87 LYS A O 1
ATOM 625 N N . LYS A 1 88 ? 8.064 3.042 2.177 1.00 95.19 88 LYS A N 1
ATOM 626 C CA . LYS A 1 88 ? 6.786 3.740 2.403 1.00 95.19 88 LYS A CA 1
ATOM 627 C C . LYS A 1 88 ? 5.733 2.832 3.039 1.00 95.19 88 LYS A C 1
ATOM 629 O O . LYS A 1 88 ? 5.078 3.203 4.006 1.00 95.19 88 LYS A O 1
ATOM 634 N N . MET A 1 89 ? 5.634 1.583 2.585 1.00 94.25 89 MET A N 1
ATOM 635 C CA . MET A 1 89 ? 4.727 0.603 3.191 1.00 94.25 89 MET A CA 1
ATOM 636 C C . MET A 1 89 ? 5.116 0.204 4.624 1.00 94.25 89 MET A C 1
ATOM 638 O O . MET A 1 89 ? 4.246 -0.210 5.397 1.00 94.25 89 MET A O 1
ATOM 642 N N . LYS A 1 90 ? 6.401 0.308 4.992 1.00 94.44 90 LYS A N 1
ATOM 643 C CA . LYS A 1 90 ? 6.897 0.036 6.349 1.00 94.44 90 LYS A CA 1
ATOM 644 C C . LYS A 1 90 ? 6.580 1.174 7.324 1.00 94.44 90 LYS A C 1
ATOM 646 O O . LYS A 1 90 ? 6.351 0.881 8.494 1.00 94.44 90 LYS A O 1
ATOM 651 N N . GLU A 1 91 ? 6.539 2.420 6.850 1.00 93.75 91 GLU A N 1
ATOM 652 C CA . GLU A 1 91 ? 6.158 3.607 7.639 1.00 93.75 91 GLU A CA 1
ATOM 653 C C . GLU A 1 91 ? 4.704 3.526 8.137 1.00 93.75 91 GLU A C 1
ATOM 655 O O . GLU A 1 91 ? 4.377 4.030 9.208 1.00 93.75 91 GLU A O 1
ATOM 660 N N . ILE A 1 92 ? 3.838 2.807 7.417 1.00 93.94 92 ILE A N 1
ATOM 661 C CA . ILE A 1 92 ? 2.445 2.586 7.813 1.00 93.94 92 ILE A CA 1
ATOM 662 C C . ILE A 1 92 ? 2.384 1.610 9.001 1.00 93.94 92 ILE A C 1
ATOM 664 O O . ILE A 1 92 ? 2.671 0.412 8.861 1.00 93.94 92 ILE A O 1
ATOM 668 N N . GLY A 1 93 ? 1.952 2.106 10.164 1.00 91.81 93 GLY A N 1
ATOM 669 C CA . GLY A 1 93 ? 1.737 1.309 11.379 1.00 91.81 93 GLY A CA 1
ATOM 670 C C . GLY A 1 93 ? 0.647 0.239 11.227 1.00 91.81 93 GLY A C 1
ATOM 671 O O . GLY A 1 93 ? -0.260 0.371 10.407 1.00 91.81 93 GLY A O 1
ATOM 672 N N . SER A 1 94 ? 0.706 -0.834 12.023 1.00 89.19 94 SER A N 1
ATOM 673 C CA . SER A 1 94 ? -0.223 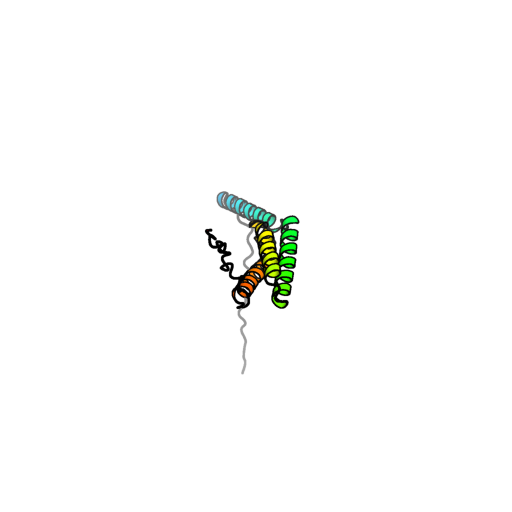-1.980 11.930 1.00 89.19 94 SER A CA 1
ATOM 674 C C . SER A 1 94 ? -1.696 -1.593 12.050 1.00 89.19 94 SER A C 1
ATOM 676 O O . SER A 1 94 ? -2.529 -2.116 11.309 1.00 89.19 94 SER A O 1
ATOM 678 N N . ASP A 1 95 ? -2.006 -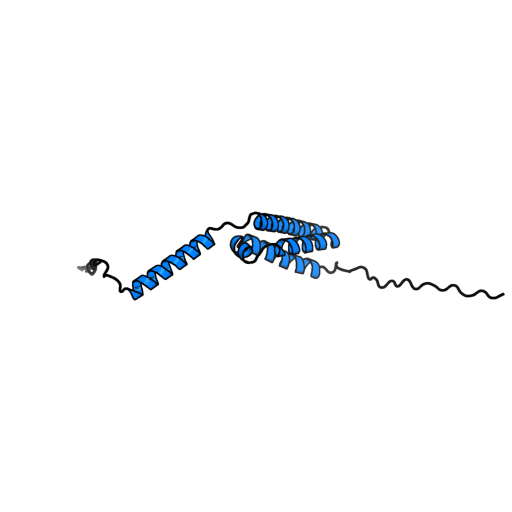0.648 12.935 1.00 87.94 95 ASP A N 1
ATOM 679 C CA . ASP A 1 95 ? -3.375 -0.181 13.161 1.00 87.94 95 ASP A CA 1
ATOM 680 C C . ASP A 1 95 ? -3.905 0.574 11.936 1.00 87.94 95 ASP A C 1
ATOM 682 O O . ASP A 1 95 ? -5.039 0.363 11.505 1.00 87.94 95 ASP A O 1
ATOM 686 N N . GLN A 1 96 ? -3.036 1.355 11.288 1.00 91.69 96 GLN A N 1
ATOM 687 C CA . GLN A 1 96 ? -3.348 2.077 10.056 1.00 91.69 96 GLN A CA 1
ATOM 688 C C . GLN A 1 96 ? -3.519 1.132 8.865 1.00 91.69 96 GLN A C 1
ATOM 690 O O . GLN A 1 96 ? -4.414 1.334 8.050 1.00 91.69 96 GLN A O 1
ATOM 695 N N . ARG A 1 97 ? -2.744 0.040 8.781 1.00 91.38 97 ARG A N 1
ATOM 696 C CA . ARG A 1 97 ? -2.934 -0.989 7.736 1.00 91.38 97 ARG A CA 1
ATOM 697 C C . ARG A 1 97 ? -4.341 -1.577 7.777 1.00 91.38 97 ARG A C 1
ATOM 699 O O . ARG A 1 97 ? -4.926 -1.828 6.726 1.00 91.38 97 ARG A O 1
ATOM 706 N N . ARG A 1 98 ? -4.897 -1.769 8.980 1.00 88.00 98 ARG A N 1
ATOM 707 C CA . ARG A 1 98 ? -6.271 -2.253 9.157 1.00 88.00 98 ARG A CA 1
ATOM 708 C C . ARG A 1 98 ? -7.297 -1.237 8.652 1.00 88.00 98 ARG A C 1
ATOM 710 O O . ARG A 1 98 ? -8.238 -1.642 7.979 1.00 88.00 98 ARG A O 1
ATOM 717 N N . LEU A 1 99 ? -7.098 0.049 8.950 1.00 89.69 99 LEU A N 1
ATOM 718 C CA . LEU A 1 99 ? -7.983 1.141 8.519 1.00 89.69 99 LEU A CA 1
ATOM 719 C C . LEU A 1 99 ? -7.911 1.397 7.004 1.00 89.69 99 LEU A C 1
ATOM 721 O O . LEU A 1 99 ? -8.934 1.642 6.372 1.00 89.69 99 LEU A O 1
ATOM 725 N N . LEU A 1 100 ? -6.724 1.281 6.403 1.00 90.44 100 LEU A N 1
ATOM 726 C CA . LEU A 1 100 ? -6.517 1.383 4.951 1.00 90.44 100 LEU A CA 1
ATOM 727 C C . LEU A 1 100 ? -7.062 0.159 4.190 1.00 90.44 100 LEU A C 1
ATOM 729 O O . LEU A 1 100 ? -7.353 0.245 2.993 1.00 90.44 100 LEU A O 1
ATOM 733 N N . GLY A 1 101 ? -7.204 -0.978 4.877 1.00 90.81 101 GLY A N 1
ATOM 734 C CA . GLY A 1 101 ? -7.957 -2.144 4.426 1.00 90.81 101 GLY A CA 1
ATOM 735 C C . GLY A 1 101 ? -7.503 -2.691 3.071 1.00 9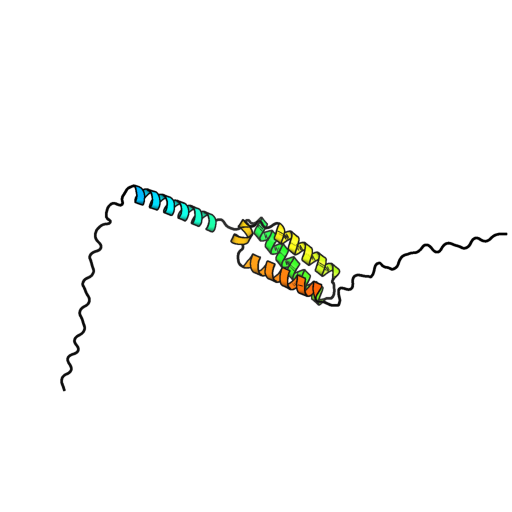0.81 101 GLY A C 1
ATOM 736 O O . GLY A 1 101 ? -6.340 -3.047 2.869 1.00 90.81 101 GLY A O 1
ATOM 737 N N . ASP A 1 102 ? -8.444 -2.783 2.130 1.00 93.19 102 ASP A N 1
ATOM 738 C CA . ASP A 1 102 ? -8.221 -3.387 0.810 1.00 93.19 102 ASP A CA 1
ATOM 739 C C . ASP A 1 102 ? -7.175 -2.666 -0.028 1.00 93.19 102 ASP A C 1
ATOM 741 O O . ASP A 1 102 ? -6.478 -3.304 -0.818 1.00 93.19 102 ASP A O 1
ATOM 745 N N . ARG A 1 103 ? -7.039 -1.351 0.144 1.00 94.50 103 ARG A N 1
ATOM 746 C CA . ARG A 1 103 ? -6.065 -0.569 -0.614 1.00 94.50 103 ARG A CA 1
ATOM 747 C C . ARG A 1 103 ? -4.638 -0.970 -0.234 1.00 94.50 103 ARG A C 1
ATOM 749 O O . ARG A 1 103 ? -3.831 -1.270 -1.109 1.00 94.50 103 ARG A O 1
ATOM 756 N N . TYR A 1 104 ? -4.368 -1.099 1.068 1.00 95.38 104 TYR A N 1
ATOM 757 C CA . TYR A 1 104 ? -3.079 -1.594 1.558 1.00 95.38 104 TYR A CA 1
ATOM 758 C C . TYR A 1 104 ? -2.813 -3.037 1.107 1.00 95.38 104 TYR A C 1
ATOM 760 O O . TYR A 1 104 ? -1.707 -3.348 0.668 1.00 95.38 104 TYR A O 1
ATOM 768 N N . ARG A 1 105 ? -3.830 -3.914 1.160 1.00 95.25 105 ARG A N 1
ATOM 769 C CA . ARG A 1 105 ? -3.705 -5.305 0.687 1.00 95.25 105 ARG A CA 1
ATOM 770 C C . ARG A 1 105 ? -3.302 -5.376 -0.785 1.00 95.25 105 ARG A C 1
ATOM 772 O O . ARG A 1 105 ? -2.330 -6.049 -1.105 1.00 95.25 105 ARG A O 1
ATOM 779 N N . LYS A 1 106 ? -3.966 -4.612 -1.657 1.00 96.19 106 LYS A N 1
ATOM 780 C CA . LYS A 1 106 ? -3.629 -4.546 -3.089 1.00 96.19 106 LYS A CA 1
ATOM 781 C C . LYS A 1 106 ? -2.197 -4.071 -3.333 1.00 96.19 106 LYS A C 1
ATOM 783 O O . LYS A 1 106 ? -1.501 -4.667 -4.149 1.00 96.19 106 LYS A O 1
ATOM 788 N N . ALA A 1 107 ? -1.744 -3.040 -2.61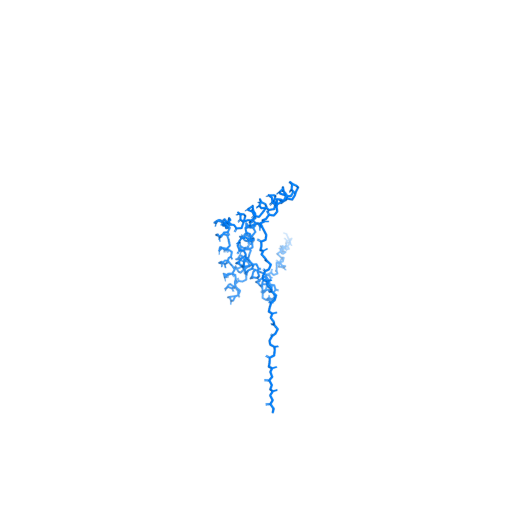8 1.00 95.19 107 ALA A N 1
ATOM 789 C CA . ALA A 1 107 ? -0.359 -2.577 -2.713 1.00 95.19 107 ALA A CA 1
ATOM 790 C C . ALA A 1 107 ? 0.638 -3.657 -2.246 1.00 95.19 107 ALA A C 1
ATOM 792 O O . ALA A 1 107 ? 1.660 -3.881 -2.892 1.00 95.19 107 ALA A O 1
ATOM 793 N N . SER A 1 108 ? 0.316 -4.389 -1.174 1.00 94.75 108 SER A N 1
ATOM 794 C CA . SER A 1 108 ? 1.147 -5.487 -0.655 1.00 94.75 108 SER A CA 1
ATOM 795 C C . SER A 1 108 ? 1.242 -6.662 -1.631 1.00 94.75 108 SER A C 1
ATOM 797 O O . SER A 1 108 ? 2.318 -7.237 -1.828 1.00 94.75 108 SER A O 1
ATOM 799 N N . ASP A 1 109 ? 0.126 -7.017 -2.263 1.00 95.38 109 ASP A N 1
ATOM 800 C CA . ASP A 1 109 ? 0.079 -8.057 -3.287 1.00 95.38 109 ASP A CA 1
ATOM 801 C C . ASP A 1 109 ? 0.865 -7.633 -4.532 1.00 95.38 109 ASP A C 1
ATOM 803 O O . ASP A 1 109 ? 1.630 -8.428 -5.079 1.00 95.38 109 ASP A O 1
ATOM 807 N N . ALA A 1 110 ? 0.754 -6.365 -4.943 1.00 94.12 110 ALA A N 1
ATOM 808 C CA . ALA A 1 110 ? 1.530 -5.807 -6.048 1.00 94.12 110 ALA A CA 1
ATOM 809 C C . ALA A 1 110 ? 3.039 -5.818 -5.757 1.00 94.12 110 ALA A C 1
ATOM 811 O O . ALA A 1 110 ? 3.814 -6.252 -6.610 1.00 94.12 110 ALA A O 1
ATOM 812 N N . LEU A 1 111 ? 3.460 -5.437 -4.545 1.00 94.12 111 LEU A N 1
ATOM 813 C CA . LEU A 1 111 ? 4.855 -5.534 -4.104 1.00 94.12 111 LEU A CA 1
ATOM 814 C C . LEU A 1 111 ? 5.345 -6.993 -4.169 1.00 94.12 111 LEU A C 1
ATOM 816 O O . LEU A 1 111 ? 6.414 -7.280 -4.699 1.00 94.12 111 LEU A O 1
ATOM 820 N N . THR A 1 112 ? 4.534 -7.948 -3.716 1.00 92.88 112 THR A N 1
ATOM 821 C CA . THR A 1 112 ? 4.880 -9.379 -3.778 1.00 92.88 112 THR A CA 1
ATOM 822 C C . THR A 1 112 ? 4.928 -9.908 -5.218 1.00 92.88 112 THR A C 1
ATOM 824 O O . THR A 1 112 ? 5.750 -10.759 -5.548 1.00 92.88 112 THR A O 1
ATOM 827 N N . GLY A 1 113 ? 4.061 -9.417 -6.103 1.00 92.62 113 GLY A N 1
ATOM 828 C CA . GLY A 1 113 ? 4.082 -9.763 -7.523 1.00 92.62 113 GLY A CA 1
ATOM 829 C C . GLY A 1 113 ? 5.315 -9.210 -8.237 1.00 92.62 113 GLY A C 1
ATOM 830 O O . GLY A 1 113 ? 5.943 -9.919 -9.022 1.00 92.62 113 GLY A O 1
ATOM 831 N N . LEU A 1 114 ? 5.689 -7.965 -7.939 1.00 92.50 114 LEU A N 1
ATOM 832 C CA . LEU A 1 114 ? 6.857 -7.307 -8.521 1.00 92.50 114 LEU A CA 1
ATOM 833 C C . LEU A 1 114 ? 8.168 -7.926 -8.037 1.00 92.50 114 LEU A C 1
ATOM 835 O O . LEU A 1 114 ? 9.074 -8.084 -8.847 1.00 92.50 114 LEU A O 1
ATOM 839 N N . SER A 1 115 ? 8.258 -8.369 -6.778 1.00 90.75 115 SER A N 1
ATOM 840 C CA . SER A 1 115 ? 9.455 -9.070 -6.292 1.00 90.75 115 SER A CA 1
ATOM 841 C C . SER A 1 115 ? 9.729 -10.349 -7.085 1.00 90.75 115 SER A C 1
ATOM 843 O O . SER A 1 115 ? 10.866 -10.612 -7.466 1.00 90.75 115 SER A O 1
ATOM 845 N N . ARG A 1 116 ? 8.682 -11.114 -7.416 1.00 89.62 116 ARG A N 1
ATOM 846 C CA . ARG A 1 116 ? 8.805 -12.309 -8.262 1.00 89.62 116 ARG A CA 1
ATOM 847 C C . ARG A 1 116 ? 9.200 -11.968 -9.691 1.00 89.62 116 ARG A C 1
ATOM 849 O O . ARG A 1 116 ? 9.972 -12.711 -10.274 1.00 89.62 116 ARG A O 1
ATOM 856 N N . LYS A 1 117 ? 8.688 -10.867 -10.250 1.00 86.31 117 LYS A N 1
ATOM 857 C CA . LYS A 1 117 ? 9.085 -10.408 -11.589 1.00 86.31 117 LYS A CA 1
ATOM 858 C C . LYS A 1 117 ? 10.557 -10.005 -11.623 1.00 86.31 117 LYS A C 1
ATOM 860 O O . LYS A 1 117 ? 11.271 -10.456 -12.499 1.00 86.31 117 LYS A O 1
ATOM 865 N N . LEU A 1 118 ? 11.014 -9.239 -10.633 1.00 84.38 118 LEU A N 1
ATOM 866 C CA . LEU A 1 118 ? 12.412 -8.814 -10.523 1.00 84.38 118 LEU A CA 1
ATOM 867 C C . LEU A 1 118 ? 13.383 -9.989 -10.338 1.00 84.38 118 LEU A C 1
ATOM 869 O O . LEU A 1 118 ? 14.504 -9.923 -10.821 1.00 84.38 118 LEU A O 1
ATOM 873 N N . LEU A 1 119 ? 12.962 -11.048 -9.638 1.00 81.44 119 LEU A N 1
ATOM 874 C CA . LEU A 1 119 ? 13.774 -12.250 -9.408 1.00 81.44 119 LEU A CA 1
ATOM 875 C C . LEU A 1 119 ? 13.651 -13.304 -10.521 1.00 81.44 119 LEU A C 1
ATOM 877 O O . LEU A 1 119 ? 14.518 -14.162 -10.637 1.00 81.44 119 LEU A O 1
ATOM 881 N N . GLY A 1 120 ? 12.549 -13.296 -11.272 1.00 67.69 120 GLY A N 1
ATOM 882 C CA . GLY A 1 120 ? 12.232 -14.287 -12.303 1.00 67.69 120 GLY A CA 1
ATOM 883 C C . GLY A 1 120 ? 12.658 -13.888 -13.715 1.00 67.69 120 GLY A C 1
ATOM 884 O O . GLY A 1 120 ? 12.529 -14.702 -14.625 1.00 67.69 120 GLY A O 1
ATOM 885 N N . ASP A 1 121 ? 13.138 -12.660 -13.904 1.00 56.28 121 ASP A N 1
ATOM 886 C CA . ASP A 1 121 ? 13.704 -12.198 -15.167 1.00 56.28 121 ASP A CA 1
ATOM 887 C C . ASP A 1 121 ? 15.183 -12.624 -15.234 1.00 56.28 121 ASP A C 1
ATOM 889 O O . ASP A 1 121 ? 16.017 -12.128 -14.473 1.00 56.28 121 ASP A O 1
ATOM 893 N N . GLU A 1 122 ? 15.533 -13.536 -16.151 1.00 49.59 122 GLU A N 1
ATOM 894 C CA . GLU A 1 122 ? 16.923 -13.962 -16.441 1.00 49.59 122 GLU A CA 1
ATOM 895 C C . GLU A 1 122 ? 17.844 -12.795 -16.870 1.00 49.59 122 GLU A C 1
ATOM 897 O O . GLU A 1 122 ? 19.041 -12.971 -17.086 1.00 49.59 122 GLU A O 1
ATOM 902 N N . THR A 1 123 ? 17.300 -11.582 -16.982 1.00 50.62 123 THR A N 1
ATOM 903 C CA . THR A 1 123 ? 18.018 -10.335 -17.254 1.00 50.62 123 THR A CA 1
ATOM 904 C C . THR A 1 123 ? 18.650 -9.691 -16.016 1.00 50.62 123 THR A C 1
ATOM 906 O O . THR A 1 123 ? 19.448 -8.763 -16.171 1.00 50.62 123 THR A O 1
ATOM 909 N N . PHE A 1 124 ? 18.383 -10.174 -14.794 1.00 52.78 124 PHE A N 1
ATOM 910 C CA . PHE A 1 124 ? 19.181 -9.799 -13.619 1.00 52.78 124 PHE A CA 1
ATOM 911 C C . PHE A 1 124 ? 20.511 -10.571 -13.614 1.00 52.78 124 PHE A C 1
ATOM 913 O O . PHE A 1 124 ? 20.734 -11.470 -12.808 1.00 52.78 124 PHE A O 1
ATOM 920 N N . ASN A 1 125 ? 21.406 -10.214 -14.535 1.00 48.59 125 ASN A N 1
ATOM 921 C CA . ASN A 1 125 ? 22.818 -10.549 -14.420 1.00 48.59 125 ASN A CA 1
ATOM 922 C C . ASN A 1 125 ? 23.502 -9.349 -13.745 1.00 48.59 125 ASN A C 1
ATOM 924 O O . ASN A 1 125 ? 23.718 -8.334 -14.420 1.00 48.59 125 ASN A O 1
ATOM 928 N N . PRO A 1 126 ? 23.776 -9.374 -12.425 1.00 50.94 126 PRO A N 1
ATOM 929 C CA . PRO A 1 126 ? 24.641 -8.354 -11.848 1.00 50.94 126 PRO A CA 1
ATOM 930 C C . PRO A 1 126 ? 25.968 -8.377 -12.625 1.00 50.94 126 PRO A C 1
ATOM 932 O O . PRO A 1 126 ? 26.422 -9.464 -12.990 1.00 50.94 126 PRO A O 1
ATOM 935 N N . PRO A 1 127 ? 26.580 -7.220 -12.941 1.00 51.06 127 PRO A N 1
ATOM 936 C CA . PRO A 1 127 ? 27.907 -7.229 -13.536 1.00 51.06 127 PRO A CA 1
ATOM 937 C C . PRO A 1 127 ? 28.823 -8.024 -12.605 1.00 51.06 127 PRO A C 1
ATOM 939 O O . PRO A 1 127 ? 28.904 -7.736 -11.413 1.00 51.06 127 PRO A O 1
ATOM 942 N N . ASP A 1 128 ? 29.437 -9.069 -13.149 1.00 48.06 128 ASP A N 1
ATOM 943 C CA . ASP A 1 128 ? 30.398 -9.902 -12.443 1.00 48.06 128 ASP A CA 1
ATOM 944 C C . ASP A 1 128 ? 31.586 -9.007 -12.055 1.00 48.06 128 ASP A C 1
ATOM 946 O O . ASP A 1 128 ? 32.451 -8.707 -12.877 1.00 48.06 128 ASP A O 1
ATOM 950 N N . GLU A 1 129 ? 31.616 -8.523 -10.810 1.00 51.59 129 GLU A N 1
ATOM 951 C CA . GLU A 1 129 ? 32.743 -7.771 -10.234 1.00 51.59 129 GLU A CA 1
ATOM 952 C C . GLU A 1 129 ? 33.976 -8.672 -9.988 1.00 51.59 129 GLU A C 1
ATOM 954 O O . GLU A 1 129 ? 34.848 -8.354 -9.183 1.00 51.59 129 GLU A O 1
ATOM 959 N N . SER A 1 130 ? 34.101 -9.786 -10.714 1.00 49.91 130 SER A N 1
ATOM 960 C CA . SER A 1 130 ? 35.289 -10.642 -10.744 1.00 49.91 130 SER A CA 1
ATOM 961 C C . SER A 1 130 ? 36.192 -10.342 -11.946 1.00 49.91 130 SER A C 1
ATOM 963 O O . SER A 1 130 ? 36.775 -11.245 -12.539 1.00 49.91 130 SER A O 1
ATOM 965 N N . ALA A 1 131 ? 36.361 -9.071 -12.308 1.00 47.31 131 ALA A N 1
ATOM 966 C CA . ALA A 1 131 ? 37.539 -8.631 -13.052 1.00 47.31 131 ALA A CA 1
ATOM 967 C C . ALA A 1 131 ? 38.498 -7.991 -12.050 1.00 47.31 131 ALA A C 1
ATOM 969 O O . ALA A 1 131 ? 38.551 -6.775 -11.884 1.00 47.31 131 ALA A O 1
ATOM 970 N N . GLY A 1 132 ? 39.210 -8.853 -11.323 1.00 42.19 132 GLY A N 1
ATOM 971 C CA . GLY A 1 132 ? 40.303 -8.441 -10.464 1.00 42.19 132 GLY A CA 1
ATOM 972 C C . GLY A 1 132 ? 41.328 -7.666 -11.281 1.00 42.19 132 GLY A C 1
ATOM 973 O O . GLY A 1 132 ? 42.000 -8.229 -12.143 1.00 42.19 132 GLY A O 1
ATOM 974 N N . ASP A 1 133 ? 41.457 -6.381 -10.975 1.00 45.00 133 ASP A N 1
ATOM 975 C CA . ASP A 1 133 ? 42.614 -5.578 -11.339 1.00 45.00 133 ASP A CA 1
ATOM 976 C C . ASP A 1 133 ? 43.804 -6.117 -10.528 1.00 45.00 133 ASP A C 1
ATOM 978 O O . ASP A 1 133 ? 44.142 -5.648 -9.440 1.00 45.00 133 ASP A O 1
ATOM 982 N N . THR A 1 134 ? 44.412 -7.203 -11.005 1.00 45.16 134 THR A N 1
ATOM 983 C CA . THR A 1 134 ? 45.743 -7.588 -10.545 1.00 45.16 134 THR A CA 1
ATOM 984 C C . THR A 1 134 ? 46.714 -6.522 -11.044 1.00 45.16 134 THR A C 1
ATOM 986 O O . THR A 1 134 ? 46.834 -6.361 -12.264 1.00 45.16 134 THR A O 1
ATOM 989 N N . PRO A 1 135 ? 47.437 -5.806 -10.165 1.00 46.84 135 PRO A N 1
ATOM 990 C CA . PRO A 1 135 ? 48.466 -4.889 -10.618 1.00 46.84 135 PRO A CA 1
ATOM 991 C C . PRO A 1 135 ? 49.536 -5.721 -11.327 1.00 46.84 135 PRO A C 1
ATOM 993 O O . PRO A 1 135 ? 50.204 -6.555 -10.714 1.00 46.84 135 PRO A O 1
ATOM 996 N N . THR A 1 136 ? 49.673 -5.526 -12.638 1.00 44.28 136 THR A N 1
ATOM 997 C CA . THR A 1 136 ? 50.774 -6.105 -13.408 1.00 44.28 136 THR A CA 1
ATOM 998 C C . THR A 1 136 ? 52.066 -5.480 -12.895 1.00 44.28 136 THR A C 1
ATOM 1000 O O . THR A 1 136 ? 52.376 -4.324 -13.179 1.00 44.28 136 THR A O 1
ATOM 1003 N N . ALA A 1 137 ? 52.793 -6.244 -12.083 1.00 48.16 137 ALA A N 1
ATOM 1004 C CA . ALA A 1 137 ? 54.142 -5.922 -11.662 1.00 48.16 137 ALA A CA 1
ATOM 1005 C C . ALA A 1 137 ? 55.040 -5.811 -12.904 1.00 48.16 137 ALA A C 1
ATOM 1007 O O . ALA A 1 137 ? 55.149 -6.749 -13.695 1.00 48.16 137 ALA A O 1
ATOM 1008 N N . ALA A 1 138 ? 55.668 -4.649 -13.076 1.00 52.09 138 ALA A N 1
ATOM 1009 C CA . ALA A 1 138 ? 56.705 -4.445 -14.075 1.00 52.09 138 ALA A CA 1
ATOM 1010 C C . ALA A 1 138 ? 57.904 -5.364 -13.769 1.00 52.09 138 ALA A C 1
ATOM 1012 O O . ALA A 1 138 ? 58.316 -5.436 -12.607 1.00 52.09 138 ALA A O 1
ATOM 1013 N N . PRO A 1 139 ? 58.486 -6.059 -14.764 1.00 54.56 139 PRO A N 1
ATOM 1014 C CA . PRO A 1 139 ? 59.711 -6.797 -14.540 1.00 54.56 139 PRO A CA 1
ATOM 1015 C C . PRO A 1 139 ? 60.885 -5.824 -14.401 1.00 54.56 139 PRO A C 1
ATOM 1017 O O . PRO A 1 139 ? 61.111 -4.943 -15.232 1.00 54.56 139 PRO A O 1
ATOM 1020 N N . ASP A 1 140 ? 61.607 -6.041 -13.312 1.00 49.50 140 ASP A N 1
ATOM 1021 C CA . ASP A 1 140 ? 62.920 -5.521 -12.966 1.00 49.50 140 ASP A CA 1
ATOM 1022 C C . ASP A 1 140 ? 63.888 -5.612 -14.162 1.00 49.50 140 ASP A C 1
ATOM 1024 O O . ASP A 1 140 ? 64.144 -6.696 -14.698 1.00 49.50 140 ASP A O 1
ATOM 1028 N N . ALA A 1 141 ? 64.403 -4.466 -14.610 1.00 45.16 141 ALA A N 1
ATOM 1029 C CA . ALA A 1 141 ? 65.440 -4.385 -15.630 1.00 45.16 141 ALA A CA 1
ATOM 1030 C C . ALA A 1 141 ? 66.771 -4.070 -14.946 1.00 45.16 141 ALA A C 1
ATOM 1032 O O . ALA A 1 141 ? 67.157 -2.914 -14.778 1.00 45.16 141 ALA A O 1
ATOM 1033 N N . ALA A 1 142 ? 67.478 -5.134 -14.577 1.00 45.41 142 ALA A N 1
ATOM 1034 C CA . ALA A 1 142 ? 68.881 -5.083 -14.213 1.00 45.41 142 ALA A CA 1
ATOM 1035 C C . ALA A 1 142 ? 69.742 -4.684 -15.426 1.00 45.41 142 ALA A C 1
ATOM 1037 O O . ALA A 1 142 ? 69.784 -5.411 -16.425 1.00 45.41 142 ALA A O 1
ATOM 1038 N N . LYS A 1 143 ? 70.482 -3.575 -15.306 1.00 42.81 143 LYS A N 1
ATOM 1039 C CA . LYS A 1 143 ? 71.861 -3.463 -15.801 1.00 42.81 143 LYS A CA 1
ATOM 1040 C C . LYS A 1 143 ? 72.613 -2.302 -15.167 1.00 42.81 143 LYS A C 1
ATOM 1042 O O . LYS A 1 143 ? 72.055 -1.186 -15.147 1.00 42.81 143 LYS A O 1
#

Sequence (143 aa):
VLGADTKPAAPPPVAAGAPRPVDAATARRADRAAQEFLDQQERNQTPADPEAIAALADAEVLLLECSAFIEKGLSTKAGESFLGAGKKMKEIGSDQRRLLGDRYRKASDALTGLSRKLLGDETFNPPDESAGDTPTAAPDAAK

Radius of gyration: 34.13 Å; chains: 1; bounding box: 138×46×59 Å

Foldseek 3Di:
DDDDDDDDDDDDDDPPPDDDDDDPVVVVVVVVVVVVVVVVVVLLPDAADPLLVVLLVLLVVLLVQLVVCLVVLVLVSNVVSLVSSVVSLVVQDPSNCVNCPPSNVVSVVSSVVSVCSSVVPPSPPDPPPPPDPPPPDDDDDDD

pLDDT: mean 77.55, std 19.63, range [38.03, 98.25]

Secondary structure (DSSP, 8-state):
------PPPPPPP---PPPPPPPHHHHHHHHHHHHHHHHHHHHHHSPPPHHHHHHHHHHHHHHHHHHHHHHTT-HHHHHHHHHHHHHHHHHS-HHHHHHHHHHHHHHHHHHHHHHHHHHH-TT-------------PPP----